Protein AF-A0AAX0WNC1-F1 (afdb_monomer_lite)

Sequence (107 aa):
MNAEQKDILKYGEALGILKERKSLMRFTEGFKECGDYHGEPRIMYGVEDAIRDAWQKRAACRAWVPMEDRYCNNCLHFKLPASNSPCAKCSQWADPVNWEPRKEGES

Structure (mmCIF, N/CA/C/O backbone):
data_AF-A0AAX0WNC1-F1
#
_entry.id   AF-A0AAX0WNC1-F1
#
loop_
_atom_site.group_PDB
_atom_site.id
_atom_site.type_symbol
_atom_site.label_atom_id
_atom_site.label_alt_id
_atom_site.label_comp_id
_atom_site.label_asym_id
_atom_site.label_entity_id
_atom_site.label_seq_id
_atom_site.pdbx_PDB_ins_code
_atom_site.Cartn_x
_atom_site.Cartn_y
_atom_site.Cartn_z
_atom_site.occupancy
_atom_site.B_iso_or_equiv
_atom_site.auth_seq_id
_atom_site.auth_comp_id
_atom_site.auth_asym_id
_atom_site.auth_atom_id
_atom_site.pdbx_PDB_model_num
ATOM 1 N N . MET A 1 1 ? 10.873 12.408 -9.026 1.00 60.88 1 MET A N 1
ATOM 2 C CA . MET A 1 1 ? 10.387 11.228 -8.285 1.00 60.88 1 MET A CA 1
ATOM 3 C C . MET A 1 1 ? 9.992 10.165 -9.297 1.00 60.88 1 MET A C 1
ATOM 5 O O . MET A 1 1 ? 9.119 10.441 -10.122 1.00 60.88 1 MET A O 1
ATOM 9 N N . ASN A 1 2 ? 10.692 9.030 -9.304 1.00 74.94 2 ASN A N 1
ATOM 10 C CA . ASN A 1 2 ? 10.438 7.923 -10.234 1.00 74.94 2 ASN A CA 1
ATOM 11 C C . ASN A 1 2 ? 9.144 7.163 -9.849 1.00 74.94 2 ASN A C 1
ATOM 13 O O . ASN A 1 2 ? 8.510 7.478 -8.838 1.00 74.94 2 ASN A O 1
ATOM 17 N N . ALA A 1 3 ? 8.698 6.226 -10.690 1.00 78.75 3 ALA A N 1
ATOM 18 C CA . ALA A 1 3 ? 7.445 5.495 -10.474 1.00 78.75 3 ALA A CA 1
ATOM 19 C C . ALA A 1 3 ? 7.457 4.669 -9.174 1.00 78.75 3 ALA A C 1
ATOM 21 O O . ALA A 1 3 ? 6.495 4.717 -8.413 1.00 78.75 3 ALA A O 1
ATOM 22 N N . GLU A 1 4 ? 8.580 4.027 -8.863 1.00 79.12 4 GLU A N 1
ATOM 23 C CA . GLU A 1 4 ? 8.771 3.288 -7.616 1.00 79.12 4 GLU A CA 1
ATOM 24 C C . GLU A 1 4 ? 8.629 4.181 -6.376 1.00 79.12 4 GLU A C 1
ATOM 26 O O . GLU A 1 4 ? 7.856 3.879 -5.470 1.00 79.12 4 GLU A O 1
ATOM 31 N N . GLN A 1 5 ? 9.329 5.318 -6.339 1.00 80.56 5 GLN A N 1
ATOM 32 C CA . GLN A 1 5 ? 9.259 6.273 -5.233 1.00 80.56 5 GLN A CA 1
ATOM 33 C C . GLN A 1 5 ? 7.835 6.805 -5.048 1.00 80.56 5 GLN A C 1
ATOM 35 O O . GLN A 1 5 ? 7.404 7.014 -3.916 1.00 80.56 5 GLN A O 1
ATOM 40 N N . LYS A 1 6 ? 7.085 6.994 -6.143 1.00 86.50 6 LYS A N 1
ATOM 41 C CA . LYS A 1 6 ? 5.662 7.359 -6.077 1.00 86.50 6 LYS A CA 1
ATOM 42 C C . LYS A 1 6 ? 4.830 6.252 -5.436 1.00 86.50 6 LYS A C 1
ATOM 44 O O . LYS A 1 6 ? 3.951 6.561 -4.639 1.00 86.50 6 LYS A O 1
ATOM 49 N N . ASP A 1 7 ? 5.077 4.991 -5.770 1.00 87.62 7 ASP A N 1
ATOM 50 C CA . ASP A 1 7 ? 4.319 3.871 -5.210 1.00 87.62 7 ASP A CA 1
ATOM 51 C C . ASP A 1 7 ? 4.670 3.616 -3.739 1.00 87.62 7 ASP A C 1
ATOM 53 O O . ASP A 1 7 ? 3.767 3.395 -2.933 1.00 87.62 7 ASP A O 1
ATOM 57 N N . ILE A 1 8 ? 5.944 3.763 -3.358 1.00 87.75 8 ILE A N 1
ATOM 58 C CA . ILE A 1 8 ? 6.383 3.754 -1.954 1.00 87.75 8 ILE A CA 1
ATOM 59 C C . ILE A 1 8 ? 5.710 4.887 -1.172 1.00 87.75 8 ILE A C 1
ATOM 61 O O . ILE A 1 8 ? 5.182 4.646 -0.086 1.00 87.75 8 ILE A O 1
ATOM 65 N N . LEU A 1 9 ? 5.684 6.107 -1.723 1.00 92.25 9 LEU A N 1
ATOM 66 C CA . LEU A 1 9 ? 5.024 7.250 -1.090 1.00 92.25 9 LEU A CA 1
ATOM 67 C C . LEU A 1 9 ? 3.529 6.979 -0.878 1.00 92.25 9 LEU A C 1
ATOM 69 O O . LEU A 1 9 ? 3.046 7.091 0.246 1.00 92.25 9 LEU A O 1
ATOM 73 N N . LYS A 1 10 ? 2.819 6.533 -1.923 1.00 94.81 10 LYS A N 1
ATOM 74 C CA . LYS A 1 10 ? 1.396 6.165 -1.839 1.00 94.81 10 LYS A CA 1
ATOM 75 C C . LYS A 1 10 ? 1.145 5.081 -0.794 1.00 94.81 10 LYS A C 1
ATOM 77 O O . LYS A 1 10 ? 0.150 5.137 -0.076 1.00 94.81 10 LYS A O 1
ATOM 82 N N . TYR A 1 11 ? 2.009 4.066 -0.723 1.00 95.50 11 TYR A N 1
ATOM 83 C CA . TYR A 1 11 ? 1.899 3.021 0.293 1.00 95.50 11 TYR A CA 1
ATOM 84 C C . TYR A 1 11 ? 2.077 3.592 1.706 1.00 95.50 11 TYR A C 1
ATOM 86 O O . TYR A 1 11 ? 1.300 3.256 2.600 1.00 95.50 11 TYR A O 1
ATOM 94 N N . GLY A 1 12 ? 3.039 4.498 1.899 1.00 94.31 12 GLY A N 1
ATOM 95 C CA . GLY A 1 12 ? 3.227 5.223 3.155 1.00 94.31 12 GLY A CA 1
ATOM 96 C C . GLY A 1 12 ? 1.997 6.041 3.564 1.00 94.31 12 GLY A C 1
ATOM 97 O O . GLY A 1 12 ? 1.555 5.951 4.709 1.00 94.31 12 GLY A O 1
ATOM 98 N N . GLU A 1 13 ? 1.395 6.773 2.626 1.00 97.12 13 GLU A N 1
ATOM 99 C CA . GLU A 1 13 ? 0.149 7.523 2.844 1.00 97.12 13 GLU A CA 1
ATOM 100 C C . GLU A 1 13 ? -1.005 6.596 3.257 1.00 97.12 13 GLU A C 1
ATOM 102 O O . GLU A 1 13 ? -1.690 6.852 4.250 1.00 97.12 13 GLU A O 1
ATOM 107 N N . ALA A 1 14 ? -1.176 5.470 2.558 1.00 96.50 14 ALA A N 1
ATOM 108 C CA . ALA A 1 14 ? -2.207 4.483 2.876 1.00 96.50 14 ALA A CA 1
ATOM 109 C C . ALA A 1 14 ? -2.007 3.838 4.257 1.00 96.50 14 ALA A C 1
ATOM 111 O O . ALA A 1 14 ? -2.974 3.622 4.989 1.00 96.50 14 ALA A O 1
ATOM 112 N N . LEU A 1 15 ? -0.759 3.579 4.662 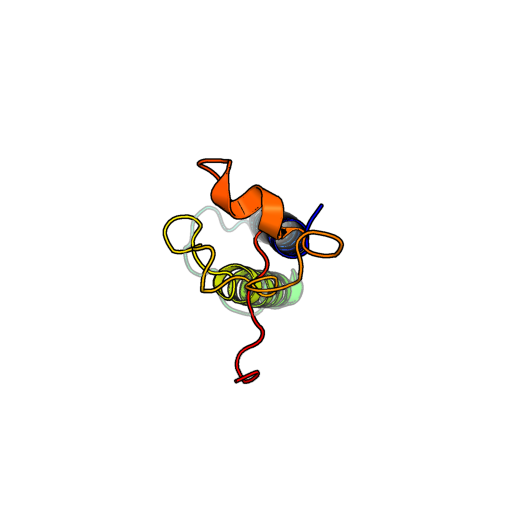1.00 95.62 15 LEU A N 1
ATOM 113 C CA . LEU A 1 15 ? -0.447 3.138 6.023 1.00 95.62 15 LEU A CA 1
ATOM 114 C C . LEU A 1 15 ? -0.788 4.202 7.072 1.00 95.62 15 LEU A C 1
ATOM 116 O O . LEU A 1 15 ? -1.274 3.852 8.150 1.00 95.62 15 LEU A O 1
ATOM 120 N N . GLY A 1 16 ? -0.551 5.480 6.767 1.00 96.25 16 GLY A N 1
ATOM 121 C CA . GLY A 1 16 ? -0.945 6.603 7.617 1.00 96.25 16 GLY A CA 1
ATOM 122 C C . GLY A 1 16 ? -2.452 6.619 7.863 1.00 96.25 16 GLY A C 1
ATOM 123 O O . GLY A 1 16 ? -2.886 6.588 9.016 1.00 96.25 16 GLY A O 1
ATOM 124 N N . ILE A 1 17 ? -3.239 6.539 6.787 1.00 95.50 17 ILE A N 1
ATOM 125 C CA . ILE A 1 17 ? -4.705 6.467 6.850 1.00 95.50 17 ILE A CA 1
ATOM 126 C C . ILE A 1 17 ? -5.150 5.243 7.658 1.00 95.50 17 ILE A C 1
ATOM 128 O O . ILE A 1 17 ? -5.976 5.360 8.561 1.00 95.50 17 ILE A O 1
ATOM 132 N N . LEU A 1 18 ? -4.581 4.063 7.397 1.00 93.94 18 LEU A N 1
ATOM 133 C CA . LEU A 1 18 ? -4.915 2.848 8.142 1.00 93.94 18 LEU A CA 1
ATOM 134 C C . LEU A 1 18 ? -4.642 2.998 9.646 1.00 93.94 18 LEU A C 1
ATOM 136 O O . LEU A 1 18 ? -5.450 2.564 10.473 1.00 93.94 18 LEU A O 1
ATOM 140 N N . LYS A 1 19 ? -3.513 3.612 10.016 1.00 92.50 19 LYS A N 1
ATOM 141 C CA . LYS A 1 19 ? -3.160 3.875 11.415 1.00 92.50 19 LYS A CA 1
ATOM 142 C C . LYS A 1 19 ? -4.151 4.841 12.064 1.00 92.50 19 LYS A C 1
ATOM 144 O O . LYS A 1 19 ? -4.551 4.610 13.206 1.00 92.50 19 LYS A O 1
ATOM 149 N N . GLU A 1 20 ? -4.573 5.875 11.345 1.00 92.88 20 GLU A N 1
ATOM 150 C CA . GLU A 1 20 ? -5.578 6.835 11.804 1.00 92.88 20 GLU A CA 1
ATOM 151 C C . GLU A 1 20 ? -6.938 6.160 12.024 1.00 92.88 20 GLU A C 1
ATOM 153 O O . GLU A 1 20 ? -7.486 6.248 13.120 1.00 92.88 20 GLU A O 1
ATOM 158 N N . ARG A 1 21 ? -7.438 5.389 11.047 1.00 90.38 21 ARG A N 1
ATOM 159 C CA . ARG A 1 21 ? -8.716 4.659 11.165 1.00 90.38 21 ARG A CA 1
ATOM 160 C C . ARG A 1 21 ? -8.715 3.671 12.326 1.00 90.38 21 ARG A C 1
ATOM 162 O O . ARG A 1 21 ? -9.674 3.622 13.093 1.00 90.38 21 ARG A O 1
ATOM 169 N N . LYS A 1 22 ? -7.620 2.924 12.508 1.00 87.12 22 LYS A N 1
ATOM 170 C CA . LYS A 1 22 ? -7.458 2.028 13.664 1.00 87.12 22 LYS A CA 1
ATOM 171 C C . LYS A 1 22 ? -7.436 2.789 14.988 1.00 87.12 22 LYS A C 1
ATOM 173 O O . LYS A 1 22 ? -7.995 2.301 15.964 1.00 87.12 22 LYS A O 1
ATOM 178 N N . SER A 1 23 ? -6.794 3.955 15.027 1.00 87.50 23 SER A N 1
ATOM 179 C CA . SER A 1 23 ? -6.728 4.789 16.233 1.00 87.50 23 SER A CA 1
ATOM 180 C C . SER A 1 23 ? -8.094 5.371 16.587 1.00 87.50 23 SER A C 1
ATOM 182 O O . SER A 1 23 ? -8.484 5.310 17.749 1.00 87.50 23 SER A O 1
ATOM 184 N N . LEU A 1 24 ? -8.838 5.860 15.590 1.00 87.12 24 LEU A N 1
ATOM 185 C CA . LEU A 1 24 ? -10.197 6.364 15.763 1.00 87.12 24 LEU A CA 1
ATOM 186 C C . LEU A 1 24 ? -11.105 5.276 16.332 1.00 87.12 24 LEU A C 1
ATOM 188 O O . LEU A 1 24 ? -11.679 5.474 17.394 1.00 87.12 24 LEU A O 1
ATOM 192 N N . MET A 1 25 ? -11.136 4.106 15.688 1.00 84.75 25 MET A N 1
ATOM 193 C CA . MET A 1 25 ? -11.916 2.960 16.157 1.00 84.75 25 MET A CA 1
ATOM 194 C C . MET A 1 25 ? -11.531 2.546 17.584 1.00 84.75 25 MET A C 1
ATOM 196 O O . MET A 1 25 ? -12.395 2.252 18.402 1.00 84.75 25 MET A O 1
ATOM 200 N N . ARG A 1 26 ? -10.231 2.540 17.917 1.00 80.69 26 ARG A N 1
ATOM 201 C CA . ARG A 1 26 ? -9.759 2.198 19.268 1.00 80.69 26 ARG A CA 1
ATOM 202 C C . ARG A 1 26 ? -10.249 3.197 20.317 1.00 80.69 26 ARG A C 1
ATOM 204 O O . ARG A 1 26 ? -10.598 2.794 21.423 1.00 80.69 26 ARG A O 1
ATOM 211 N N . PHE A 1 27 ? -10.229 4.485 19.982 1.00 77.50 27 PHE A N 1
ATOM 212 C CA . PHE A 1 27 ? -10.637 5.556 20.883 1.00 77.50 27 PHE A CA 1
ATOM 213 C C . PHE A 1 27 ? -12.152 5.568 21.109 1.00 77.50 27 PHE A C 1
ATOM 215 O O . PHE A 1 27 ? -12.589 5.756 22.240 1.00 77.50 27 PHE A O 1
ATOM 222 N N . THR A 1 28 ? -12.945 5.347 20.060 1.00 76.31 28 THR A N 1
ATOM 223 C CA . THR A 1 28 ? -14.411 5.420 20.120 1.00 76.31 28 THR A CA 1
ATOM 224 C C . THR A 1 28 ? -15.046 4.188 20.748 1.00 76.31 28 THR A C 1
ATOM 226 O O . THR A 1 28 ? -15.914 4.320 21.601 1.00 76.31 28 THR A O 1
ATOM 229 N N . GLU A 1 29 ? -14.586 2.996 20.376 1.00 73.44 29 GLU A N 1
ATOM 230 C CA . GLU A 1 29 ? -15.160 1.731 20.848 1.00 73.44 29 GLU A CA 1
ATOM 231 C C . GLU A 1 29 ? -14.547 1.263 22.178 1.00 73.44 29 GLU A C 1
ATOM 233 O O . GLU A 1 29 ? -14.931 0.237 22.735 1.00 73.44 29 GLU A O 1
ATOM 238 N N . GLY A 1 30 ? -13.548 1.984 22.699 1.00 65.31 30 GLY A N 1
ATOM 239 C CA . GLY A 1 30 ? -12.926 1.661 23.982 1.00 65.31 30 GLY A CA 1
ATOM 240 C C . GLY A 1 30 ? -12.184 0.319 24.003 1.00 65.31 30 GLY A C 1
ATOM 241 O O . GLY A 1 30 ? -11.915 -0.200 25.090 1.00 65.31 30 GLY A O 1
ATOM 242 N N . PHE A 1 31 ? -11.821 -0.242 22.839 1.00 63.91 31 PHE A N 1
ATOM 243 C CA . PHE A 1 31 ? -11.017 -1.464 22.731 1.00 63.91 31 PHE A CA 1
ATOM 244 C C . PHE A 1 31 ? -9.616 -1.220 23.307 1.00 63.91 31 PHE A C 1
ATOM 246 O O . PHE A 1 31 ? -8.666 -0.847 22.611 1.00 63.91 31 PHE A O 1
ATOM 253 N N . LYS A 1 32 ? -9.488 -1.409 24.625 1.00 55.47 32 LYS A N 1
ATOM 254 C CA . LYS A 1 32 ? -8.258 -1.115 25.361 1.00 55.47 32 LYS A CA 1
ATOM 255 C C . LYS A 1 32 ? -7.091 -1.973 24.898 1.00 55.47 32 LYS A C 1
ATOM 257 O O . LYS A 1 32 ? -6.004 -1.433 24.774 1.00 55.47 32 LYS A O 1
ATOM 262 N N . GLU A 1 33 ? -7.293 -3.233 24.530 1.00 55.75 33 GLU A N 1
ATOM 263 C CA . GLU A 1 33 ? -6.186 -4.100 24.082 1.00 55.75 33 GLU A CA 1
ATOM 264 C C . GLU A 1 33 ? -6.637 -5.437 23.471 1.00 55.75 33 GLU A C 1
ATOM 266 O O . GLU A 1 33 ? -5.820 -6.330 23.274 1.00 55.75 33 GLU A O 1
ATOM 271 N N . CYS A 1 34 ? -7.926 -5.613 23.162 1.00 46.94 34 CYS A N 1
ATOM 272 C CA . CYS A 1 34 ? -8.408 -6.898 22.656 1.00 46.94 34 CYS A CA 1
ATOM 273 C C . CYS A 1 34 ? -8.065 -7.075 21.173 1.00 46.94 34 CYS A C 1
ATOM 275 O O . CYS A 1 34 ? -8.452 -6.268 20.330 1.00 46.94 34 CYS A O 1
ATOM 277 N N . GLY A 1 35 ? -7.327 -8.150 20.886 1.00 53.81 35 GLY A N 1
ATOM 278 C CA . GLY A 1 35 ? -6.823 -8.534 19.566 1.00 53.81 35 GLY A CA 1
ATOM 279 C C . GLY A 1 35 ? -7.894 -8.856 18.521 1.00 53.81 35 GLY A C 1
ATOM 280 O O . GLY A 1 35 ? -7.550 -8.998 17.349 1.00 53.81 35 GLY A O 1
ATOM 281 N N . ASP A 1 36 ? -9.172 -8.876 18.898 1.00 58.53 36 ASP A N 1
ATOM 282 C CA . ASP A 1 36 ? -10.288 -9.080 17.978 1.00 58.53 36 ASP A CA 1
ATOM 283 C C . ASP A 1 36 ? -10.720 -7.764 17.338 1.00 58.53 36 ASP A C 1
ATOM 285 O O . ASP A 1 36 ? -11.813 -7.235 17.522 1.00 58.53 36 ASP A O 1
ATOM 289 N N . TYR A 1 37 ? -9.821 -7.242 16.509 1.00 62.56 37 TYR A N 1
ATOM 290 C CA . TYR A 1 37 ? -10.151 -6.248 15.505 1.00 62.56 37 TYR A CA 1
ATOM 291 C C . TYR A 1 37 ? -10.988 -6.936 14.416 1.00 62.56 37 TYR A C 1
ATOM 293 O O . TYR A 1 37 ? -10.490 -7.078 13.317 1.00 62.56 37 TYR A O 1
ATOM 301 N N . HIS A 1 38 ? -12.190 -7.440 14.648 1.00 64.06 38 HIS A N 1
ATOM 302 C CA . HIS A 1 38 ? -12.975 -8.087 13.588 1.00 64.06 38 HIS A CA 1
ATOM 303 C C . HIS A 1 38 ? -14.451 -7.694 13.700 1.00 64.06 38 HIS A C 1
ATOM 305 O O . HIS A 1 38 ? -14.930 -7.389 14.786 1.00 64.06 38 HIS A O 1
ATOM 311 N N . GLY A 1 39 ? -15.167 -7.675 12.571 1.00 72.94 39 GLY A N 1
ATOM 312 C CA . GLY A 1 39 ? -16.614 -7.428 12.536 1.00 72.94 39 GLY A CA 1
ATOM 313 C C . GLY A 1 39 ? -17.033 -5.992 12.203 1.00 72.94 39 GLY A C 1
ATOM 314 O O . GLY A 1 39 ? -16.270 -5.222 11.614 1.00 72.94 39 GLY A O 1
ATOM 315 N N . GLU A 1 40 ? -18.276 -5.653 12.561 1.00 75.38 40 GLU A N 1
ATOM 316 C CA . GLU A 1 40 ? -18.953 -4.394 12.204 1.00 75.38 40 GLU A CA 1
ATOM 317 C C . GLU A 1 40 ? -18.160 -3.111 12.503 1.00 75.38 40 GLU A C 1
ATOM 319 O O . GLU A 1 40 ? -18.149 -2.234 11.632 1.00 75.38 40 GLU A O 1
ATOM 324 N N . PRO A 1 41 ? -17.419 -2.986 13.626 1.00 78.75 41 PRO A N 1
ATOM 325 C CA . PRO A 1 41 ? -16.650 -1.773 13.900 1.00 78.75 41 PRO A CA 1
ATOM 326 C C . PRO A 1 41 ? -15.629 -1.461 12.801 1.00 78.75 41 PRO A C 1
ATOM 328 O O . PRO A 1 41 ? -15.480 -0.315 12.379 1.00 78.75 41 PRO A O 1
ATOM 331 N N . ARG A 1 42 ? -14.959 -2.472 12.233 1.00 81.81 42 ARG A N 1
ATOM 332 C CA . ARG A 1 42 ? -13.995 -2.220 11.153 1.00 81.81 42 ARG A CA 1
ATOM 333 C C . ARG A 1 42 ? -14.650 -1.685 9.884 1.00 81.81 42 ARG A C 1
ATOM 335 O O . ARG A 1 42 ? -14.019 -0.897 9.181 1.00 81.81 42 ARG A O 1
ATOM 342 N N . ILE A 1 43 ? -15.870 -2.119 9.585 1.00 84.44 43 ILE A N 1
ATOM 343 C CA . ILE A 1 43 ? -16.628 -1.639 8.426 1.00 84.44 43 ILE A CA 1
ATOM 344 C C . ILE A 1 43 ? -17.067 -0.198 8.686 1.00 84.44 43 ILE A C 1
ATOM 346 O O . ILE A 1 43 ? -16.790 0.679 7.873 1.00 84.44 43 ILE A O 1
ATOM 350 N N . MET A 1 44 ? -17.656 0.060 9.857 1.00 86.38 44 MET A N 1
ATOM 351 C CA . MET A 1 44 ? -18.126 1.385 10.264 1.00 86.38 44 MET A CA 1
ATOM 352 C C . MET A 1 44 ? -17.017 2.443 10.196 1.00 86.38 44 MET A C 1
ATOM 354 O O . MET A 1 44 ? -17.221 3.534 9.666 1.00 86.38 44 MET A O 1
ATOM 358 N N . TYR A 1 45 ? -15.823 2.114 10.691 1.00 86.94 45 TYR A N 1
ATOM 359 C CA . TYR A 1 45 ? -14.689 3.039 10.711 1.00 86.94 45 TYR A CA 1
ATOM 360 C C . TYR A 1 45 ? -13.844 3.015 9.426 1.00 86.94 45 TYR A C 1
ATOM 362 O O . TYR A 1 45 ? -12.846 3.737 9.339 1.00 86.94 45 TYR A O 1
ATOM 370 N N . GLY A 1 46 ? -14.223 2.224 8.414 1.00 90.00 46 GLY A N 1
ATOM 371 C CA . GLY A 1 46 ? -13.501 2.121 7.140 1.00 90.00 46 GLY A CA 1
ATOM 372 C C . GLY A 1 46 ? -12.115 1.477 7.263 1.00 90.00 46 GLY A C 1
ATOM 373 O O . GLY A 1 46 ? -11.231 1.717 6.442 1.00 90.00 46 GLY A O 1
ATOM 374 N N . VAL A 1 47 ? -11.892 0.675 8.307 1.00 90.25 47 VAL A N 1
ATOM 375 C CA . VAL A 1 47 ? -10.627 -0.031 8.539 1.00 90.25 47 VAL A CA 1
ATOM 376 C C . VAL A 1 47 ? -10.412 -1.109 7.478 1.00 90.25 47 VAL A C 1
ATOM 378 O O . VAL A 1 47 ? -9.289 -1.251 7.005 1.00 90.25 47 VAL A O 1
ATOM 381 N N . GLU A 1 48 ? -11.457 -1.835 7.066 1.00 89.81 48 GLU A N 1
ATOM 382 C CA . GLU A 1 48 ? -11.338 -2.855 6.006 1.00 89.81 48 GLU A CA 1
ATOM 383 C C . GLU A 1 48 ? -10.910 -2.246 4.664 1.00 89.81 48 GLU A C 1
ATOM 385 O O . GLU A 1 48 ? -9.994 -2.751 4.011 1.00 89.81 48 GLU A O 1
ATOM 390 N N . ASP A 1 49 ? -11.495 -1.109 4.284 1.00 92.62 49 ASP A N 1
ATOM 391 C CA . ASP A 1 49 ? -11.116 -0.408 3.056 1.00 92.62 49 ASP A CA 1
ATOM 392 C C . ASP A 1 49 ? -9.674 0.093 3.109 1.00 92.62 49 ASP A C 1
ATOM 394 O O . ASP A 1 49 ? -8.920 -0.103 2.155 1.00 92.62 49 ASP A O 1
ATOM 398 N N . ALA A 1 50 ? -9.255 0.658 4.244 1.00 93.81 50 ALA A N 1
ATOM 399 C CA . ALA A 1 50 ? -7.878 1.101 4.435 1.00 93.81 50 ALA A CA 1
ATOM 400 C C . ALA A 1 50 ? -6.872 -0.068 4.429 1.00 93.81 50 ALA A C 1
ATOM 402 O O . ALA A 1 50 ? -5.757 0.083 3.928 1.00 93.81 50 ALA A O 1
ATOM 403 N N . ILE A 1 51 ? -7.247 -1.248 4.946 1.00 92.38 51 ILE A N 1
ATOM 404 C CA . ILE A 1 51 ? -6.421 -2.465 4.861 1.00 92.38 51 ILE A CA 1
ATOM 405 C C . ILE A 1 51 ? -6.264 -2.887 3.403 1.00 92.38 51 ILE A C 1
ATOM 407 O O . ILE A 1 51 ? -5.139 -3.096 2.944 1.00 92.38 51 ILE A O 1
ATOM 411 N N . ARG A 1 52 ? -7.380 -2.998 2.676 1.00 93.81 52 ARG A N 1
ATOM 412 C CA . ARG A 1 52 ? -7.386 -3.402 1.268 1.00 93.81 52 ARG A CA 1
ATOM 413 C C . ARG A 1 52 ? -6.547 -2.453 0.417 1.00 93.81 52 ARG A C 1
ATOM 415 O O . ARG A 1 52 ? -5.729 -2.917 -0.375 1.00 93.81 52 ARG A O 1
ATOM 422 N N . ASP A 1 53 ? -6.696 -1.150 0.628 1.00 96.06 53 ASP A N 1
ATOM 423 C CA . ASP A 1 53 ? -5.932 -0.124 -0.075 1.00 96.06 53 ASP A CA 1
ATOM 424 C C . ASP A 1 53 ? -4.422 -0.221 0.211 1.00 96.06 53 ASP A C 1
ATOM 426 O O . ASP A 1 53 ? -3.601 -0.272 -0.711 1.00 96.06 53 ASP A O 1
ATOM 430 N N . ALA A 1 54 ? -4.042 -0.347 1.488 1.00 94.44 54 ALA A N 1
ATOM 431 C CA . ALA A 1 54 ? -2.647 -0.530 1.880 1.00 94.44 54 ALA A CA 1
ATOM 432 C C . ALA A 1 54 ? -2.050 -1.820 1.293 1.00 94.44 54 ALA A C 1
ATOM 434 O O . ALA A 1 54 ? -0.891 -1.831 0.879 1.00 94.44 54 ALA A O 1
ATOM 435 N N . TRP A 1 55 ? -2.821 -2.908 1.216 1.00 92.38 55 TRP A N 1
ATOM 436 C CA . TRP A 1 55 ? -2.374 -4.169 0.619 1.00 92.38 55 TRP A CA 1
ATOM 437 C C . TRP A 1 55 ? -2.187 -4.084 -0.892 1.00 92.38 55 TRP A C 1
ATOM 439 O O . TRP A 1 55 ? -1.180 -4.582 -1.394 1.00 92.38 55 TRP A O 1
ATOM 449 N N . GLN A 1 56 ? -3.099 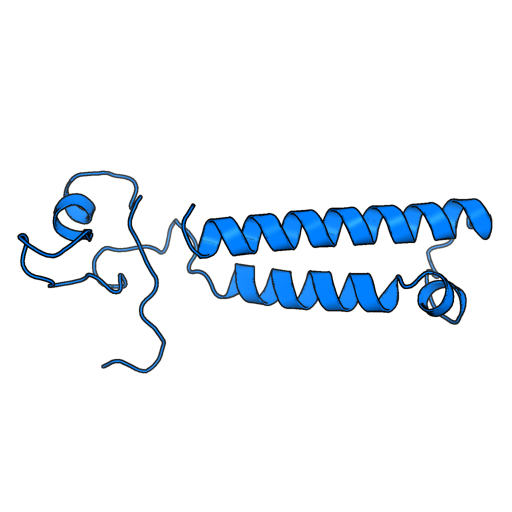-3.428 -1.611 1.00 91.69 56 GLN A N 1
ATOM 450 C CA . GLN A 1 56 ? -2.956 -3.200 -3.051 1.00 91.69 56 GLN A CA 1
ATOM 451 C C . GLN A 1 56 ? -1.699 -2.380 -3.356 1.00 91.69 56 GLN A C 1
ATOM 453 O O . GLN A 1 56 ? -0.895 -2.757 -4.209 1.00 91.69 56 GLN A O 1
ATOM 458 N N . LYS A 1 57 ? -1.470 -1.303 -2.601 1.00 91.50 57 LYS A N 1
ATOM 459 C CA . LYS A 1 57 ? -0.274 -0.468 -2.755 1.00 91.50 57 LYS A CA 1
ATOM 460 C C . LYS A 1 57 ? 1.005 -1.200 -2.34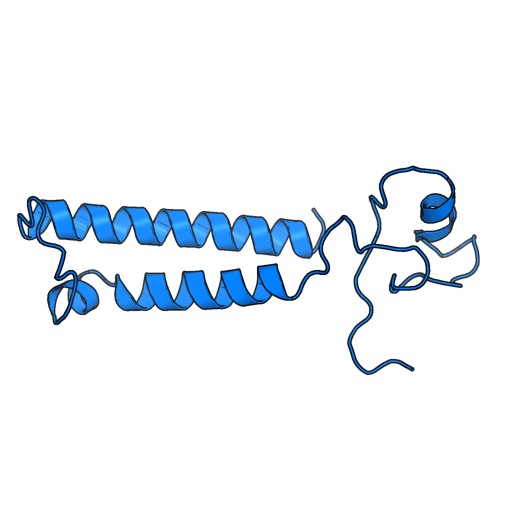6 1.00 91.50 57 LYS A C 1
ATOM 462 O O . LYS A 1 57 ? 2.012 -1.093 -3.034 1.00 91.50 57 LYS A O 1
ATOM 467 N N . ARG A 1 58 ? 0.960 -2.034 -1.301 1.00 89.12 58 ARG A N 1
ATOM 468 C CA . ARG A 1 58 ? 2.075 -2.921 -0.931 1.00 89.12 58 ARG A CA 1
ATOM 469 C C . ARG A 1 58 ? 2.403 -3.927 -2.032 1.00 89.12 58 ARG A C 1
ATOM 471 O O . ARG A 1 58 ? 3.576 -4.224 -2.241 1.00 89.12 58 ARG A O 1
ATOM 478 N N . ALA A 1 59 ? 1.393 -4.477 -2.706 1.00 84.62 59 ALA A N 1
ATOM 479 C CA . ALA A 1 59 ? 1.596 -5.375 -3.838 1.00 84.62 59 ALA A CA 1
ATOM 480 C C . ALA A 1 59 ? 2.287 -4.645 -4.999 1.00 84.62 59 ALA A C 1
ATOM 482 O O . ALA A 1 59 ? 3.252 -5.175 -5.539 1.00 84.62 59 ALA A O 1
ATOM 483 N N . ALA A 1 60 ? 1.880 -3.405 -5.297 1.00 85.56 60 ALA A N 1
ATOM 484 C CA . ALA A 1 60 ? 2.575 -2.557 -6.266 1.00 85.56 60 ALA A CA 1
ATOM 485 C C . ALA A 1 60 ? 4.036 -2.299 -5.858 1.00 85.56 60 ALA A C 1
ATOM 487 O O . ALA A 1 60 ? 4.928 -2.474 -6.678 1.00 85.56 60 ALA A O 1
ATOM 488 N N . CYS A 1 61 ? 4.314 -1.994 -4.583 1.00 82.19 61 CYS A N 1
ATOM 489 C CA . CYS A 1 61 ? 5.688 -1.854 -4.083 1.00 82.19 61 CYS A CA 1
ATOM 490 C C . CYS A 1 61 ? 6.521 -3.138 -4.249 1.00 82.19 61 CYS A C 1
ATOM 492 O O . CYS A 1 61 ? 7.701 -3.070 -4.566 1.00 82.19 61 CYS A O 1
ATOM 494 N N . ARG A 1 62 ? 5.919 -4.313 -4.037 1.00 75.12 62 ARG A N 1
ATOM 495 C CA . ARG A 1 62 ? 6.593 -5.617 -4.171 1.00 75.12 62 ARG A CA 1
ATOM 496 C C . ARG A 1 62 ? 6.835 -6.049 -5.614 1.00 75.12 62 ARG A C 1
ATOM 498 O O . ARG A 1 62 ? 7.647 -6.939 -5.825 1.00 75.12 62 ARG A O 1
ATOM 505 N N . ALA A 1 63 ? 6.132 -5.459 -6.577 1.00 79.88 63 ALA A N 1
ATOM 506 C CA . ALA A 1 63 ? 6.379 -5.702 -7.994 1.00 79.88 63 ALA A CA 1
ATOM 507 C C . ALA A 1 63 ? 7.699 -5.067 -8.472 1.00 79.88 63 ALA A C 1
ATOM 509 O O . ALA A 1 63 ? 8.187 -5.400 -9.549 1.00 79.88 63 ALA A O 1
ATOM 510 N N . TRP A 1 64 ? 8.291 -4.165 -7.681 1.00 76.00 64 TRP A N 1
ATOM 511 C CA . TRP A 1 64 ? 9.601 -3.597 -7.975 1.00 76.00 64 TRP A CA 1
ATOM 512 C C . TRP A 1 64 ? 10.710 -4.557 -7.535 1.00 76.00 64 TRP A C 1
ATOM 514 O O . TRP A 1 64 ? 10.692 -5.092 -6.427 1.00 76.00 64 TRP A O 1
ATOM 524 N N . VAL A 1 65 ? 11.695 -4.751 -8.411 1.00 69.25 65 VAL A N 1
ATOM 525 C CA . VAL A 1 65 ? 12.876 -5.580 -8.140 1.00 69.25 65 VAL A CA 1
ATOM 526 C C . VAL A 1 65 ? 13.676 -4.959 -6.981 1.00 69.25 65 VAL A C 1
ATOM 528 O O . VAL A 1 65 ? 13.910 -3.741 -7.016 1.00 69.25 65 VAL A O 1
ATOM 531 N N . PRO A 1 66 ? 14.094 -5.740 -5.963 1.00 69.56 66 PRO A N 1
ATOM 532 C CA . PRO A 1 66 ? 14.964 -5.264 -4.885 1.00 69.56 66 PRO A CA 1
ATOM 533 C C . PRO A 1 66 ? 16.210 -4.579 -5.434 1.00 69.56 66 PRO A C 1
ATOM 535 O O . PRO A 1 66 ? 16.687 -4.940 -6.505 1.00 69.56 66 PRO A O 1
ATOM 538 N N . MET A 1 67 ? 16.734 -3.575 -4.733 1.00 64.50 67 MET A N 1
ATOM 539 C CA . MET A 1 67 ? 17.863 -2.783 -5.231 1.00 64.50 67 MET A CA 1
ATOM 540 C C . MET A 1 67 ? 19.099 -3.653 -5.495 1.00 64.50 67 MET A C 1
ATOM 542 O O . MET A 1 67 ? 19.799 -3.436 -6.479 1.00 64.50 67 MET A O 1
ATOM 546 N N . GLU A 1 68 ? 19.294 -4.680 -4.671 1.00 65.31 68 GLU A N 1
ATOM 547 C CA . GLU A 1 68 ? 20.356 -5.682 -4.774 1.00 65.31 68 GLU A CA 1
ATOM 548 C C . GLU A 1 68 ? 20.248 -6.541 -6.044 1.00 65.31 68 GLU A C 1
ATOM 550 O O . GLU A 1 68 ? 21.246 -7.077 -6.520 1.00 65.31 68 GLU A O 1
ATOM 555 N N . ASP A 1 69 ? 19.049 -6.629 -6.623 1.00 68.75 69 ASP A N 1
ATOM 556 C CA . ASP A 1 69 ? 18.754 -7.415 -7.820 1.00 68.75 69 ASP A CA 1
ATOM 557 C C . ASP A 1 69 ? 18.604 -6.537 -9.078 1.00 68.75 69 ASP A C 1
ATOM 559 O O . ASP A 1 69 ? 18.225 -7.016 -10.155 1.00 68.75 69 ASP A O 1
ATOM 563 N N . ARG A 1 70 ? 18.901 -5.235 -8.974 1.00 71.31 70 ARG A N 1
ATOM 564 C CA . ARG A 1 70 ? 18.885 -4.296 -10.103 1.00 71.31 70 ARG A CA 1
ATOM 565 C C . ARG A 1 70 ? 20.227 -4.287 -10.799 1.00 71.31 70 ARG A C 1
ATOM 567 O O . ARG A 1 70 ? 21.214 -3.745 -10.311 1.00 71.31 70 ARG A O 1
ATOM 574 N N . TYR A 1 71 ? 20.228 -4.802 -12.013 1.00 65.56 71 TYR A N 1
ATOM 575 C CA . TYR A 1 71 ? 21.405 -4.897 -12.852 1.00 65.56 71 TYR A CA 1
ATOM 576 C C . TYR A 1 71 ? 21.182 -4.132 -14.161 1.00 65.56 71 TYR A C 1
ATOM 578 O O . TYR A 1 71 ? 20.061 -3.890 -14.609 1.00 65.56 71 TYR A O 1
ATOM 586 N N . CYS A 1 72 ? 22.264 -3.742 -14.836 1.00 67.00 72 CYS A N 1
ATOM 587 C CA . CYS A 1 72 ? 22.138 -3.072 -16.135 1.00 67.00 72 CYS A CA 1
ATOM 588 C C . CYS A 1 72 ? 21.368 -3.925 -17.158 1.00 67.00 72 CYS A C 1
ATOM 590 O O . CYS A 1 72 ? 20.643 -3.375 -17.980 1.00 67.00 72 CYS A O 1
ATOM 592 N N . ASN A 1 73 ? 21.516 -5.253 -17.107 1.00 68.31 73 ASN A N 1
ATOM 593 C CA . ASN A 1 73 ? 20.909 -6.196 -18.051 1.00 68.31 73 ASN A CA 1
ATOM 594 C C . ASN A 1 73 ? 19.385 -6.345 -17.893 1.00 68.31 73 ASN A C 1
ATOM 596 O O . ASN A 1 73 ? 18.722 -6.682 -18.872 1.00 68.31 73 ASN A O 1
ATOM 600 N N . ASN A 1 74 ? 18.826 -6.087 -16.705 1.00 67.88 74 ASN A N 1
ATOM 601 C CA . ASN A 1 74 ? 17.386 -6.181 -16.438 1.00 67.88 74 ASN A CA 1
ATOM 602 C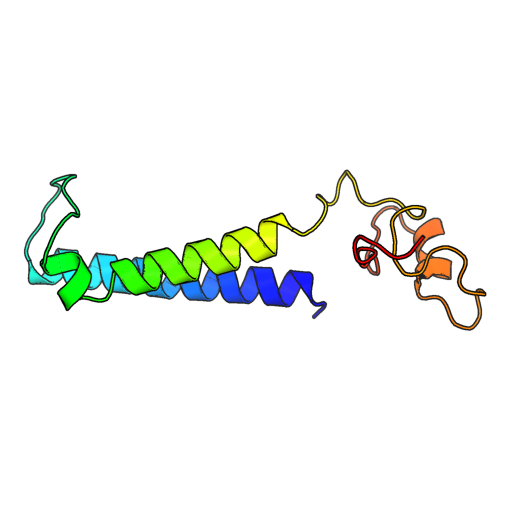 C . ASN A 1 74 ? 16.681 -4.811 -16.379 1.00 67.88 74 ASN A C 1
ATOM 604 O O . ASN A 1 74 ? 15.484 -4.743 -16.107 1.00 67.88 74 ASN A O 1
ATOM 608 N N . CYS A 1 75 ? 17.397 -3.734 -16.714 1.00 70.06 75 CYS A N 1
ATOM 609 C CA . CYS A 1 75 ? 16.838 -2.399 -16.906 1.00 70.06 75 CYS A CA 1
ATOM 610 C C . CYS A 1 75 ? 16.109 -2.282 -18.261 1.00 70.06 75 CYS A C 1
ATOM 612 O O . CYS A 1 75 ? 16.585 -2.795 -19.281 1.00 70.06 75 CYS A O 1
ATOM 614 N N . LEU A 1 76 ? 14.997 -1.542 -18.303 1.00 69.69 76 LEU A N 1
ATOM 615 C CA . LEU A 1 76 ? 14.273 -1.186 -19.534 1.00 69.69 76 LEU A CA 1
ATOM 616 C C . LEU A 1 76 ? 15.176 -0.477 -20.557 1.00 69.69 76 LEU A C 1
ATOM 618 O O . LEU A 1 76 ? 15.044 -0.672 -21.761 1.00 69.69 76 LEU A O 1
ATOM 622 N N . HIS A 1 77 ? 16.130 0.323 -20.081 1.00 66.75 77 HIS A N 1
ATOM 623 C CA . HIS A 1 77 ? 17.021 1.113 -20.931 1.00 66.75 77 HIS A CA 1
ATOM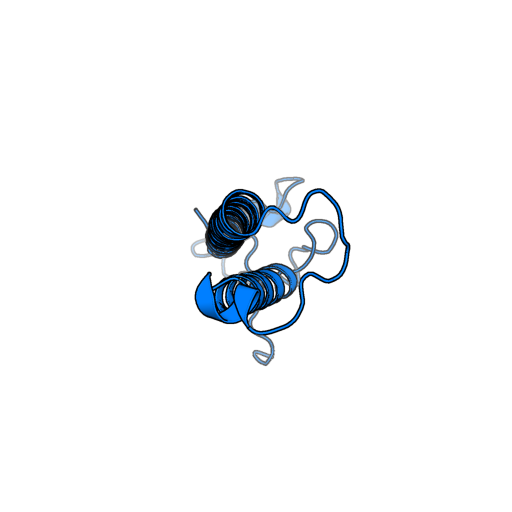 624 C C . HIS A 1 77 ? 18.261 0.355 -21.428 1.00 66.75 77 HIS A C 1
ATOM 626 O O . HIS A 1 77 ? 19.139 0.948 -22.061 1.00 66.75 77 HIS A O 1
ATOM 632 N N . PHE A 1 78 ? 18.363 -0.944 -21.139 1.00 61.69 78 PHE A N 1
ATOM 633 C CA . PHE A 1 78 ? 19.488 -1.768 -21.564 1.00 61.69 78 PHE A CA 1
ATOM 634 C C . PHE A 1 78 ? 19.638 -1.758 -23.095 1.00 61.69 78 PHE A C 1
ATOM 636 O O . PHE A 1 78 ? 18.677 -2.009 -23.817 1.00 61.69 78 PHE A O 1
ATOM 643 N N . LYS A 1 79 ? 20.859 -1.495 -23.588 1.00 57.00 79 LYS A N 1
ATOM 644 C CA . LYS A 1 79 ? 21.230 -1.394 -25.019 1.00 57.00 79 LYS A CA 1
ATOM 645 C C . LYS A 1 79 ? 20.647 -0.209 -25.804 1.00 57.00 79 LYS A C 1
ATOM 647 O O . LYS A 1 79 ? 20.884 -0.134 -27.009 1.00 57.00 79 LYS A O 1
ATOM 652 N N . LEU A 1 80 ? 19.951 0.740 -25.173 1.00 59.00 80 LEU A N 1
ATOM 653 C CA . LEU A 1 80 ? 19.643 2.002 -25.855 1.00 59.00 80 LEU A CA 1
ATOM 654 C C . LEU A 1 80 ? 20.964 2.717 -26.219 1.00 59.00 80 LEU A C 1
ATOM 656 O O . LEU A 1 80 ? 21.890 2.726 -25.398 1.00 59.00 80 LEU A O 1
ATOM 660 N N . PRO A 1 81 ? 21.086 3.302 -27.427 1.00 57.28 81 PRO A N 1
ATOM 661 C CA . PRO A 1 81 ? 22.297 4.010 -27.832 1.00 57.28 81 PRO A CA 1
ATOM 662 C C . PRO A 1 81 ? 22.612 5.129 -26.834 1.00 57.28 81 PRO A C 1
ATOM 664 O O . PRO A 1 81 ? 21.703 5.781 -26.318 1.00 57.28 81 PRO A O 1
ATOM 667 N N . ALA A 1 82 ? 23.900 5.354 -26.556 1.00 55.34 82 ALA A N 1
ATOM 668 C CA . ALA A 1 82 ? 24.373 6.253 -25.497 1.00 55.34 82 ALA A CA 1
ATOM 669 C C . ALA A 1 82 ? 23.839 7.698 -25.595 1.00 55.34 82 ALA A C 1
ATOM 671 O O . ALA A 1 82 ? 23.805 8.403 -24.592 1.00 55.34 82 ALA A O 1
ATOM 672 N N . SER A 1 83 ? 23.384 8.123 -26.779 1.00 56.03 83 SER A N 1
ATOM 673 C CA . SER A 1 83 ? 22.733 9.416 -27.012 1.00 56.03 83 SER A CA 1
ATOM 674 C C . SER A 1 83 ? 21.308 9.520 -26.451 1.00 56.03 83 SER A C 1
ATOM 676 O O . SER A 1 83 ? 20.869 10.626 -26.158 1.00 56.03 83 SER A O 1
ATOM 678 N N . ASN A 1 84 ? 20.604 8.396 -26.268 1.00 53.06 84 ASN A N 1
ATOM 679 C CA . ASN A 1 84 ? 19.184 8.331 -25.884 1.00 53.06 84 ASN A CA 1
ATOM 680 C C . ASN A 1 84 ? 18.920 7.466 -24.636 1.00 53.06 84 ASN A C 1
ATOM 682 O O . ASN A 1 84 ? 17.769 7.233 -24.273 1.00 53.06 84 ASN A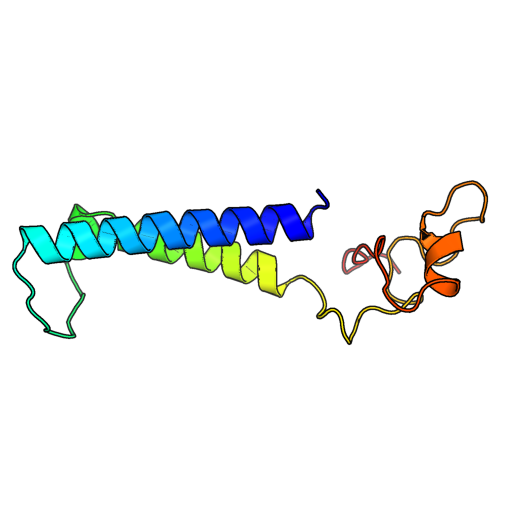 O 1
ATOM 686 N N . SER A 1 85 ? 19.970 6.954 -23.993 1.00 50.28 85 SER A N 1
ATOM 687 C CA . SER A 1 85 ? 19.860 5.998 -22.894 1.00 50.28 85 SER A CA 1
ATOM 688 C C . SER A 1 85 ? 20.181 6.634 -21.542 1.00 50.28 85 SER A C 1
ATOM 690 O O . SER A 1 85 ? 21.334 7.015 -21.313 1.00 50.28 85 SER A O 1
ATOM 692 N N . PRO A 1 86 ? 19.247 6.634 -20.573 1.00 53.00 86 PRO A N 1
ATOM 693 C CA . PRO A 1 86 ? 19.581 6.849 -19.163 1.00 53.00 86 PRO A CA 1
ATOM 694 C C . PRO A 1 86 ? 20.629 5.842 -18.644 1.00 53.00 86 PRO A C 1
ATOM 696 O O . PRO A 1 86 ? 21.300 6.105 -17.644 1.00 53.00 86 PRO A O 1
ATOM 699 N N . CYS A 1 87 ? 20.804 4.710 -19.348 1.00 50.59 87 CYS A N 1
ATOM 700 C CA . CYS A 1 87 ? 21.698 3.607 -19.003 1.00 50.59 87 CYS A CA 1
ATOM 701 C C . CYS A 1 87 ? 23.169 3.819 -19.386 1.00 50.59 87 CYS A C 1
ATOM 703 O O . CYS A 1 87 ? 24.008 3.080 -18.873 1.00 50.59 87 CYS A O 1
ATOM 705 N N . ALA A 1 88 ? 23.531 4.840 -20.177 1.00 49.97 88 ALA A N 1
ATOM 706 C CA . ALA A 1 88 ? 24.947 5.188 -20.375 1.00 49.97 88 ALA A CA 1
ATOM 707 C C . ALA A 1 88 ? 25.649 5.534 -19.041 1.00 49.97 88 ALA A C 1
ATOM 709 O O . ALA A 1 88 ? 26.866 5.419 -18.922 1.00 49.97 88 ALA A O 1
ATOM 710 N N . LYS A 1 89 ? 24.866 5.910 -18.016 1.00 47.38 89 LYS A N 1
ATOM 711 C CA . LYS A 1 89 ? 25.326 6.142 -16.640 1.00 47.38 89 LYS A CA 1
ATOM 712 C C . LYS A 1 89 ? 25.153 4.938 -15.707 1.00 47.38 89 LYS A C 1
ATOM 714 O O . LYS A 1 89 ? 25.777 4.929 -14.653 1.00 47.38 89 LYS A O 1
ATOM 719 N N . CYS A 1 90 ? 24.370 3.916 -16.066 1.00 47.81 90 CYS A N 1
ATOM 720 C CA . CYS A 1 90 ? 24.192 2.728 -15.218 1.00 47.81 90 CYS A CA 1
ATOM 721 C C . CYS A 1 90 ? 25.483 1.903 -15.080 1.00 47.81 90 CYS A C 1
ATOM 723 O O . CYS A 1 90 ? 25.632 1.186 -14.100 1.00 47.81 90 CYS A O 1
ATOM 725 N N . SER A 1 91 ? 26.431 2.027 -16.016 1.00 48.06 91 SER A N 1
ATOM 726 C CA . SER A 1 91 ? 27.741 1.366 -15.940 1.00 48.06 91 SER A CA 1
ATOM 727 C C . SER A 1 91 ? 28.818 2.169 -15.196 1.00 48.06 91 SER A C 1
ATOM 729 O O . SER A 1 91 ? 29.923 1.663 -15.032 1.00 48.06 91 SER A O 1
ATOM 731 N N . GLN A 1 92 ? 28.552 3.424 -14.809 1.00 45.94 92 GLN A N 1
ATOM 732 C CA . GLN A 1 92 ? 29.554 4.322 -14.204 1.00 45.94 92 GLN A CA 1
ATOM 733 C C . GLN A 1 92 ? 29.375 4.536 -12.695 1.00 45.94 92 GLN A C 1
ATOM 735 O O . GLN A 1 92 ? 30.305 5.009 -12.048 1.00 45.94 92 GLN A O 1
ATOM 740 N N . TRP A 1 93 ? 28.213 4.202 -12.131 1.00 45.56 93 TRP A N 1
ATOM 741 C CA . TRP A 1 93 ? 27.891 4.442 -10.722 1.00 45.56 93 TRP A CA 1
ATOM 742 C C . TRP A 1 93 ? 27.530 3.127 -10.034 1.00 45.56 93 TRP A C 1
ATOM 744 O O . TRP A 1 93 ? 26.850 2.293 -10.624 1.00 45.56 93 TRP A O 1
ATOM 754 N N . ALA A 1 94 ? 27.999 2.951 -8.795 1.00 47.88 94 ALA A N 1
ATOM 755 C CA . ALA A 1 94 ? 27.744 1.753 -7.992 1.00 47.88 94 ALA A CA 1
ATOM 756 C C . ALA A 1 94 ? 26.250 1.555 -7.678 1.00 47.88 94 ALA A C 1
ATOM 758 O O . ALA A 1 94 ? 25.815 0.418 -7.531 1.00 47.88 94 ALA A O 1
ATOM 759 N N . ASP A 1 95 ? 25.474 2.645 -7.650 1.00 50.69 95 ASP A N 1
ATOM 760 C CA . ASP A 1 95 ? 24.027 2.605 -7.461 1.00 50.69 95 ASP A CA 1
ATOM 761 C C . ASP A 1 95 ? 23.276 2.914 -8.763 1.00 50.69 95 ASP A C 1
ATOM 763 O O . ASP A 1 95 ? 23.524 3.941 -9.412 1.00 50.69 95 ASP A O 1
ATOM 767 N N . PRO A 1 96 ? 22.301 2.076 -9.148 1.00 54.78 96 PRO A N 1
ATOM 768 C CA . PRO A 1 96 ? 21.558 2.242 -10.382 1.00 54.78 96 PRO A CA 1
ATOM 769 C C . PRO A 1 96 ? 20.420 3.267 -10.194 1.00 54.78 96 PRO A C 1
ATOM 771 O O . PRO A 1 96 ? 19.239 2.930 -10.182 1.00 54.78 96 PRO A O 1
ATOM 774 N N . VAL A 1 97 ? 20.777 4.553 -10.068 1.00 56.09 97 VAL A N 1
ATOM 775 C CA . VAL A 1 97 ? 19.851 5.676 -9.776 1.00 56.09 97 VAL A CA 1
ATOM 776 C C . VAL A 1 97 ? 18.728 5.833 -10.820 1.00 56.09 97 VAL A C 1
ATOM 778 O O . VAL A 1 97 ? 17.637 6.295 -10.493 1.00 56.09 97 VAL A O 1
ATOM 781 N N . ASN A 1 98 ? 18.972 5.418 -12.068 1.00 61.88 98 ASN A N 1
ATOM 782 C CA . ASN A 1 98 ? 18.031 5.532 -13.195 1.00 61.88 98 ASN A CA 1
ATOM 783 C C . ASN A 1 98 ? 17.532 4.167 -13.700 1.00 61.88 98 ASN A C 1
ATOM 785 O O . ASN A 1 98 ? 17.239 4.013 -14.886 1.00 61.88 98 ASN A O 1
ATOM 789 N N . TRP A 1 99 ? 17.517 3.151 -12.838 1.00 70.88 99 TRP A N 1
ATOM 790 C CA . TRP A 1 99 ? 17.004 1.838 -13.211 1.00 70.88 99 TRP A CA 1
ATOM 791 C C . TRP A 1 99 ? 15.481 1.826 -13.207 1.00 70.88 99 TRP A C 1
ATOM 793 O O . TRP A 1 99 ? 14.846 2.213 -12.227 1.00 70.88 99 TRP A O 1
ATOM 803 N N . GLU A 1 100 ? 14.912 1.363 -14.315 1.00 68.56 100 GLU A N 1
ATOM 804 C CA . GLU A 1 100 ? 13.483 1.125 -14.474 1.00 68.56 100 GLU A CA 1
ATOM 805 C C . GLU A 1 100 ? 13.273 -0.348 -14.854 1.00 68.56 100 GLU A C 1
ATOM 807 O O . GLU A 1 100 ? 14.017 -0.867 -15.696 1.00 68.56 100 GLU A O 1
ATOM 812 N N . PRO A 1 101 ? 12.287 -1.038 -14.258 1.00 64.31 101 PRO A N 1
ATOM 813 C CA . PRO A 1 101 ? 12.005 -2.427 -14.565 1.00 64.31 101 PRO A CA 1
ATOM 814 C C . PRO A 1 101 ? 11.525 -2.553 -16.006 1.00 64.31 101 PRO A C 1
ATOM 816 O O . PRO A 1 101 ? 10.695 -1.776 -16.486 1.00 64.31 101 PRO A O 1
ATOM 819 N N . ARG A 1 102 ? 12.012 -3.582 -16.693 1.00 66.06 102 ARG A N 1
ATOM 820 C CA . ARG A 1 102 ? 11.417 -4.032 -17.951 1.00 66.06 102 ARG A CA 1
ATOM 821 C C . ARG A 1 102 ? 10.003 -4.549 -17.664 1.00 66.06 102 ARG A C 1
ATOM 823 O O . ARG A 1 102 ? 9.813 -5.299 -16.709 1.00 66.06 102 ARG A O 1
ATOM 830 N N . LYS A 1 103 ? 9.011 -4.172 -18.476 1.00 56.59 103 LYS A N 1
ATOM 831 C CA . LYS A 1 103 ? 7.686 -4.803 -18.394 1.00 56.59 103 LYS A CA 1
ATOM 832 C C . LYS A 1 103 ? 7.831 -6.288 -18.736 1.00 56.59 103 LYS A C 1
ATOM 834 O O . LYS A 1 103 ? 8.447 -6.625 -19.747 1.00 56.59 103 LYS A O 1
ATOM 839 N N . GLU A 1 104 ? 7.288 -7.172 -17.902 1.00 44.69 104 GLU A N 1
ATOM 840 C CA . GLU A 1 104 ? 7.239 -8.604 -18.212 1.00 44.69 104 GLU A CA 1
ATOM 841 C C . GLU A 1 104 ? 6.516 -8.809 -19.556 1.00 44.69 104 GLU A C 1
ATOM 843 O O . GLU A 1 104 ? 5.383 -8.361 -19.727 1.00 44.69 104 GLU A O 1
ATOM 848 N N . GLY A 1 105 ? 7.191 -9.442 -20.524 1.00 45.41 105 GLY A N 1
ATOM 849 C CA . GLY A 1 105 ? 6.630 -9.772 -21.843 1.00 45.41 105 GLY A CA 1
ATOM 850 C C . GLY A 1 105 ? 7.309 -9.122 -23.055 1.00 45.41 105 GLY A C 1
ATOM 851 O O . GLY A 1 105 ? 7.056 -9.554 -24.176 1.00 45.41 105 GLY A O 1
ATOM 852 N N . GLU A 1 106 ? 8.204 -8.149 -22.873 1.00 42.28 106 GLU A N 1
ATOM 853 C CA . GLU A 1 106 ? 8.983 -7.573 -23.983 1.00 42.28 106 GLU A CA 1
ATOM 854 C C . GLU A 1 106 ? 10.321 -8.318 -24.135 1.00 42.28 106 GLU A C 1
ATOM 856 O O . GLU A 1 106 ? 11.337 -7.970 -23.517 1.00 42.28 106 GLU A O 1
ATOM 861 N N . SER A 1 107 ? 10.263 -9.404 -24.919 1.00 37.56 107 SER A N 1
ATOM 862 C CA . SER A 1 107 ? 11.427 -10.159 -25.417 1.00 37.56 107 SER A CA 1
ATOM 863 C C . SER A 1 107 ? 12.088 -9.429 -26.580 1.00 37.56 107 SER A C 1
ATOM 865 O O . SER A 1 107 ? 11.337 -8.976 -27.471 1.00 37.56 107 SER A O 1
#

Secondary structure (DSSP, 8-state):
--HHHHHHHHHHHHHHHHHHHHHHHHHHS--SS-S---SHHHHHTTHHHHHHHHHHHHHHHHTSPPGGG--GGGBTTTT--TTT-GGGGTTTSSS-TT--BPPTT--

pLDDT: mean 72.73, std 16.58, range [37.56, 97.12]

Foldseek 3Di:
DDPLVVLVVQLVVLVVLLVVLVVVLCVVVVCVDDPPPDDDSCVVSVNVVSVVSSVVSVVVNVVDDPQVRQALVQFPQNPPPCVPGPSVCVVVDPGNPPGDGDDPPDD

Organism: NCBI:txid239935

Radius of gyration: 20.3 Å; chains: 1; bounding box: 48×21×53 Å